Protein AF-A0A383ERH7-F1 (afdb_monomer_lite)

Sequence (74 aa):
VTVAPNKASSESNSNNLKKDDFPKTAPAAYPVFFRSYSRKTTSGKRESWSEVGERNLSGLKELGKLSEEELILM

Structure (mmCIF, N/CA/C/O backbone):
data_AF-A0A383ERH7-F1
#
_entry.id   AF-A0A383ERH7-F1
#
loop_
_atom_site.group_PDB
_atom_site.id
_atom_site.type_symbol
_atom_site.label_atom_id
_atom_site.label_alt_id
_atom_site.label_comp_id
_atom_site.label_asym_id
_atom_site.label_entity_id
_atom_site.label_seq_id
_atom_site.pdbx_PDB_ins_code
_atom_site.Cartn_x
_atom_site.Cartn_y
_atom_site.Cartn_z
_atom_site.occupancy
_atom_site.B_iso_or_equiv
_atom_site.auth_seq_id
_atom_site.auth_comp_id
_atom_site.auth_asym_id
_atom_site.auth_atom_id
_atom_site.pdbx_PDB_model_num
ATOM 1 N N . VAL A 1 1 ? 17.686 2.679 -24.349 1.00 44.16 1 VAL A N 1
ATOM 2 C CA . VAL A 1 1 ? 16.433 2.298 -23.655 1.00 44.16 1 VAL A CA 1
ATOM 3 C C . VAL A 1 1 ? 16.777 1.184 -22.683 1.00 44.16 1 VAL A C 1
ATOM 5 O O . VAL A 1 1 ? 17.170 0.115 -23.126 1.00 44.16 1 VA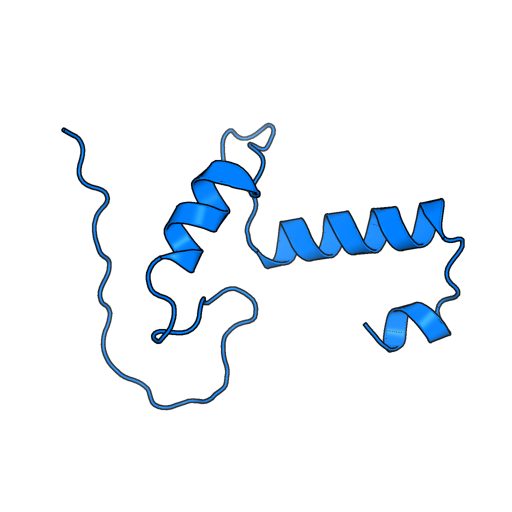L A O 1
ATOM 8 N N . THR A 1 2 ? 16.783 1.455 -21.380 1.00 34.62 2 THR A N 1
ATOM 9 C CA . THR A 1 2 ? 17.140 0.468 -20.350 1.00 34.62 2 THR A CA 1
ATOM 10 C C . THR A 1 2 ? 15.951 -0.461 -20.110 1.00 34.62 2 THR A C 1
ATOM 12 O O . THR A 1 2 ? 14.973 -0.095 -19.465 1.00 34.62 2 THR A O 1
ATOM 15 N N . VAL A 1 3 ? 16.008 -1.655 -20.699 1.00 38.75 3 VAL A N 1
ATOM 16 C CA . VAL A 1 3 ? 15.004 -2.711 -20.525 1.00 38.75 3 VAL A CA 1
ATOM 17 C C . VAL A 1 3 ? 15.227 -3.358 -19.157 1.00 38.75 3 VAL A C 1
ATOM 19 O O . VAL A 1 3 ? 16.318 -3.848 -18.874 1.00 38.75 3 VAL A O 1
ATOM 22 N N . ALA A 1 4 ? 14.215 -3.323 -18.287 1.00 37.44 4 ALA A N 1
ATOM 23 C CA . ALA A 1 4 ? 14.244 -4.047 -17.019 1.00 37.44 4 ALA A CA 1
ATOM 24 C C . ALA A 1 4 ? 14.326 -5.563 -17.292 1.00 37.44 4 ALA A C 1
ATOM 26 O O . ALA A 1 4 ? 13.630 -6.048 -18.188 1.00 37.44 4 ALA A O 1
ATOM 27 N N . PRO A 1 5 ? 15.156 -6.329 -16.562 1.00 42.56 5 PRO A N 1
ATOM 28 C CA . PRO A 1 5 ? 15.296 -7.753 -16.815 1.00 42.56 5 PRO A CA 1
ATOM 29 C C . PRO A 1 5 ? 14.023 -8.475 -16.366 1.00 42.56 5 PRO A C 1
ATOM 31 O O . PRO A 1 5 ? 13.688 -8.501 -15.181 1.00 42.56 5 PRO A O 1
ATOM 34 N N . ASN A 1 6 ? 13.318 -9.082 -17.322 1.00 48.44 6 ASN A N 1
ATOM 35 C CA . ASN A 1 6 ? 12.254 -10.042 -17.053 1.00 48.44 6 ASN A CA 1
ATOM 36 C C . ASN A 1 6 ? 12.881 -11.280 -16.402 1.00 48.44 6 ASN A C 1
ATOM 38 O O . ASN A 1 6 ? 13.345 -12.186 -17.093 1.00 48.44 6 ASN A O 1
ATOM 42 N N . LYS A 1 7 ? 12.920 -11.325 -15.067 1.00 48.78 7 LYS A N 1
ATOM 43 C CA . LYS A 1 7 ? 13.284 -12.540 -14.334 1.00 48.78 7 LYS A CA 1
ATOM 44 C C . LYS A 1 7 ? 12.113 -13.523 -14.408 1.00 48.78 7 LYS A C 1
ATOM 46 O O . LYS A 1 7 ? 11.295 -13.611 -13.501 1.00 48.78 7 LYS A O 1
ATOM 51 N N . ALA A 1 8 ? 12.034 -14.249 -15.518 1.00 54.19 8 ALA A N 1
ATOM 52 C CA . ALA A 1 8 ? 11.261 -15.475 -15.604 1.00 54.19 8 ALA A CA 1
ATOM 53 C C . ALA A 1 8 ? 12.035 -16.571 -14.857 1.00 54.19 8 ALA A C 1
ATOM 55 O O . ALA A 1 8 ? 13.037 -17.078 -15.354 1.00 54.19 8 ALA A O 1
ATOM 56 N N . SER A 1 9 ? 11.603 -16.914 -13.644 1.00 44.84 9 SER A N 1
ATOM 57 C CA . SER A 1 9 ? 12.060 -18.120 -12.945 1.00 44.84 9 SER A CA 1
ATOM 58 C C . SER A 1 9 ? 10.902 -19.109 -12.809 1.00 44.84 9 SER A C 1
ATOM 60 O O . SER A 1 9 ? 9.939 -18.864 -12.086 1.00 44.84 9 SER A O 1
ATOM 62 N N . SER A 1 10 ? 11.024 -20.165 -13.617 1.00 42.88 10 SER A N 1
ATOM 63 C CA . SER A 1 10 ? 10.534 -21.548 -13.510 1.00 42.88 10 SER A CA 1
ATOM 64 C C . SER A 1 10 ? 9.522 -21.916 -12.411 1.00 42.88 10 SER A C 1
ATOM 66 O O . SER A 1 10 ? 9.785 -21.802 -11.219 1.00 42.88 10 SER A O 1
ATOM 68 N N . GLU A 1 11 ? 8.390 -22.440 -12.888 1.00 50.53 11 GLU A N 1
ATOM 69 C CA . GLU A 1 11 ? 7.489 -23.460 -12.323 1.00 50.53 11 GLU A CA 1
ATOM 70 C C . GLU A 1 11 ? 7.720 -23.955 -10.882 1.00 50.53 11 GLU A C 1
ATOM 72 O O . GLU A 1 11 ? 8.663 -24.678 -10.576 1.00 50.53 11 GLU A O 1
ATOM 77 N N . SER A 1 12 ? 6.742 -23.672 -10.018 1.00 38.53 12 SER A N 1
ATOM 78 C CA . SER A 1 12 ? 6.309 -24.542 -8.919 1.00 38.53 12 SER A CA 1
ATOM 79 C C . SER A 1 12 ? 4.847 -24.213 -8.621 1.00 38.53 12 SER A C 1
ATOM 81 O O . SER A 1 12 ? 4.497 -23.063 -8.354 1.00 38.53 12 SER A O 1
ATOM 83 N N . ASN A 1 13 ? 3.983 -25.213 -8.774 1.00 45.22 13 ASN A N 1
ATOM 84 C CA . ASN A 1 13 ? 2.532 -25.120 -8.659 1.00 45.22 13 ASN A CA 1
ATOM 85 C C . ASN A 1 13 ? 2.120 -25.177 -7.179 1.00 45.22 13 ASN A C 1
ATOM 87 O O . ASN A 1 13 ? 1.522 -26.145 -6.718 1.00 45.22 13 ASN A O 1
ATOM 91 N N . SER A 1 14 ? 2.509 -24.154 -6.422 1.00 42.25 14 SER A N 1
ATOM 92 C CA . SER A 1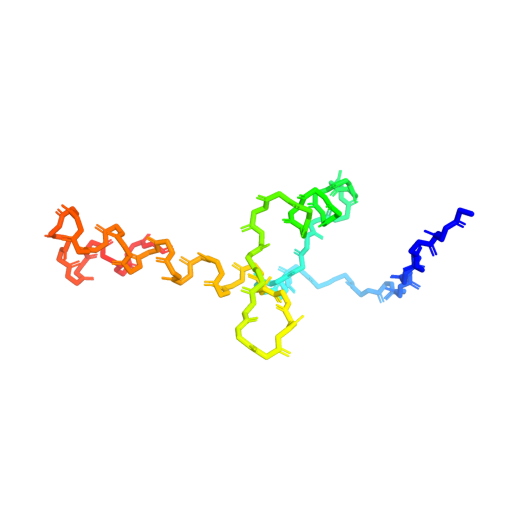 14 ? 2.162 -24.009 -5.012 1.00 42.25 14 SER A CA 1
ATOM 93 C C . SER A 1 14 ? 1.347 -22.732 -4.876 1.00 42.25 14 SER A C 1
ATOM 95 O O . SER A 1 14 ? 1.897 -21.642 -5.004 1.00 42.25 14 SER A O 1
ATOM 97 N N . ASN A 1 15 ? 0.049 -22.853 -4.584 1.00 44.41 15 ASN A N 1
ATOM 98 C CA . ASN A 1 15 ? -0.879 -21.741 -4.306 1.00 44.41 15 ASN A CA 1
ATOM 99 C C . ASN A 1 15 ? -0.518 -20.918 -3.050 1.00 44.41 15 ASN A C 1
ATOM 101 O O . ASN A 1 15 ? -1.348 -20.197 -2.508 1.00 44.41 15 ASN A O 1
ATOM 105 N N . ASN A 1 16 ? 0.723 -21.006 -2.583 1.00 45.19 16 ASN A N 1
ATOM 106 C CA . ASN A 1 16 ? 1.279 -20.114 -1.592 1.00 45.19 16 ASN A CA 1
ATOM 107 C C . ASN A 1 16 ? 1.913 -18.948 -2.354 1.00 45.19 16 ASN A C 1
ATOM 109 O O . ASN A 1 16 ? 3.130 -18.910 -2.553 1.00 45.19 16 ASN A O 1
ATOM 113 N N . LEU A 1 17 ? 1.067 -18.038 -2.855 1.00 48.47 17 LEU A N 1
ATOM 114 C CA . LEU A 1 17 ? 1.524 -16.704 -3.232 1.00 48.47 17 LEU A CA 1
ATOM 115 C C . LEU A 1 17 ? 2.255 -16.184 -1.997 1.00 48.47 17 LEU A C 1
ATOM 117 O O . LEU A 1 17 ? 1.622 -15.879 -0.985 1.00 48.47 17 LEU A O 1
ATOM 121 N N . LYS A 1 18 ? 3.593 -16.139 -2.040 1.00 55.19 18 LYS A N 1
ATOM 122 C CA . LYS A 1 18 ? 4.330 -15.341 -1.063 1.00 55.19 18 LYS A CA 1
ATOM 123 C C . LYS A 1 18 ? 3.646 -13.982 -1.074 1.00 55.19 18 LYS A C 1
ATOM 125 O O . LYS A 1 18 ? 3.312 -13.505 -2.156 1.00 55.19 18 LYS A O 1
ATOM 130 N N . LYS A 1 19 ? 3.408 -13.392 0.099 1.00 54.97 19 LYS A N 1
ATOM 131 C CA . LYS A 1 19 ? 2.611 -12.164 0.300 1.00 54.97 19 LYS A CA 1
ATOM 132 C C . LYS A 1 19 ? 3.036 -10.974 -0.595 1.00 54.97 19 LYS A C 1
ATOM 134 O O . LYS A 1 19 ? 2.361 -9.954 -0.611 1.00 54.97 19 LYS A O 1
ATOM 139 N N . ASP A 1 20 ? 4.126 -11.131 -1.345 1.00 58.25 20 ASP A N 1
ATOM 140 C CA . ASP A 1 20 ? 4.809 -10.159 -2.184 1.00 58.25 20 ASP A CA 1
ATOM 141 C C . ASP A 1 20 ? 4.840 -10.497 -3.692 1.00 58.25 20 ASP A C 1
ATOM 143 O O . ASP A 1 20 ? 5.356 -9.691 -4.468 1.00 58.25 20 ASP A O 1
ATOM 147 N N . ASP A 1 21 ? 4.311 -11.648 -4.134 1.00 69.31 21 ASP A N 1
ATOM 148 C CA . ASP A 1 21 ? 4.329 -12.039 -5.551 1.00 69.31 21 ASP A CA 1
ATOM 149 C C . ASP A 1 21 ? 3.000 -11.726 -6.252 1.00 69.31 21 ASP A C 1
ATOM 151 O O . ASP A 1 21 ? 1.920 -12.174 -5.864 1.00 69.31 21 ASP A O 1
ATOM 155 N N . PHE A 1 22 ? 3.092 -10.962 -7.340 1.00 80.06 22 PHE A N 1
ATOM 156 C CA . PHE A 1 22 ? 1.952 -10.638 -8.191 1.00 80.06 22 PHE A CA 1
ATOM 157 C C . PHE A 1 22 ? 1.513 -11.875 -8.987 1.00 80.06 22 PHE A C 1
ATOM 159 O O . PHE A 1 22 ? 2.361 -12.651 -9.442 1.00 80.06 22 PHE A O 1
ATOM 166 N N . PRO A 1 23 ? 0.201 -12.065 -9.218 1.00 82.75 23 PRO A N 1
ATOM 167 C CA . PRO A 1 23 ? -0.279 -13.228 -9.948 1.00 82.75 23 PRO A CA 1
ATOM 168 C C . PRO A 1 23 ? 0.233 -13.215 -11.392 1.00 82.75 23 PRO A C 1
ATOM 170 O O . PRO A 1 23 ? 0.229 -12.182 -12.065 1.00 82.75 23 PRO A O 1
ATOM 173 N N . LYS A 1 24 ? 0.615 -14.392 -11.906 1.00 81.62 24 LYS A N 1
ATOM 174 C CA . LYS A 1 24 ? 1.110 -14.561 -13.289 1.00 81.62 24 LYS A CA 1
ATOM 175 C C . LYS A 1 24 ? 0.103 -14.102 -14.347 1.00 81.62 24 LYS A C 1
ATOM 177 O O . LYS A 1 24 ? 0.499 -13.697 -15.434 1.00 81.62 24 LYS A O 1
ATOM 182 N N . THR A 1 25 ? -1.188 -14.152 -14.024 1.00 87.44 25 THR A N 1
ATOM 183 C CA . THR A 1 25 ? -2.284 -13.677 -14.879 1.00 87.44 25 THR A CA 1
ATOM 184 C C . THR A 1 25 ? -2.341 -12.150 -14.999 1.00 87.44 25 THR A C 1
ATOM 186 O O . THR A 1 25 ? -3.003 -11.648 -15.902 1.00 87.44 25 THR A O 1
ATOM 189 N N . ALA A 1 26 ? -1.625 -11.402 -14.148 1.00 84.06 26 ALA A N 1
ATOM 190 C CA . ALA A 1 26 ? -1.543 -9.941 -14.178 1.00 84.06 26 ALA A CA 1
ATOM 191 C C . ALA A 1 26 ? -0.081 -9.455 -14.310 1.00 84.06 26 ALA A C 1
ATOM 193 O O . ALA A 1 26 ? 0.445 -8.787 -13.414 1.00 84.06 26 ALA A O 1
ATOM 194 N N . PRO A 1 27 ? 0.595 -9.729 -15.442 1.00 83.88 27 PRO A N 1
ATOM 195 C CA . PRO A 1 27 ? 2.023 -9.439 -15.615 1.00 83.88 27 PRO A CA 1
ATOM 196 C C . PRO A 1 27 ? 2.363 -7.941 -15.547 1.00 83.88 27 PRO A C 1
ATOM 198 O O . PRO A 1 27 ? 3.488 -7.569 -15.220 1.00 83.88 27 PRO A O 1
ATOM 201 N N . ALA A 1 28 ? 1.393 -7.062 -15.821 1.00 90.62 28 ALA A N 1
ATOM 202 C CA . ALA A 1 28 ? 1.575 -5.616 -15.728 1.00 90.62 28 ALA A CA 1
ATOM 203 C C . ALA A 1 28 ? 1.507 -5.074 -14.285 1.00 90.62 28 ALA A C 1
ATOM 205 O O . ALA A 1 28 ? 1.936 -3.946 -14.046 1.00 90.62 28 ALA A O 1
ATOM 206 N N . ALA A 1 29 ? 0.998 -5.845 -13.317 1.00 89.31 29 ALA A N 1
ATOM 207 C CA . ALA A 1 29 ? 0.781 -5.352 -11.958 1.00 89.31 29 ALA A CA 1
ATOM 208 C C . ALA A 1 29 ? 2.101 -5.039 -11.234 1.00 89.31 29 ALA A C 1
ATOM 210 O O . ALA A 1 29 ? 2.226 -3.969 -10.641 1.00 89.31 29 ALA A O 1
ATOM 211 N N . TYR A 1 30 ? 3.116 -5.901 -11.375 1.00 90.31 30 TYR A N 1
ATOM 212 C CA . TYR A 1 30 ? 4.443 -5.696 -10.781 1.00 90.31 30 TYR A CA 1
ATOM 213 C C . TYR A 1 30 ? 5.094 -4.369 -11.224 1.00 90.31 30 TYR A C 1
ATOM 215 O O . TYR A 1 30 ? 5.395 -3.529 -10.370 1.00 90.31 30 TYR A O 1
ATOM 223 N N . PRO A 1 31 ? 5.290 -4.094 -12.533 1.00 92.81 31 PRO A N 1
ATOM 224 C CA . PRO A 1 31 ? 5.918 -2.842 -12.952 1.00 92.81 31 PRO A CA 1
ATOM 225 C C . PRO A 1 31 ? 5.063 -1.605 -12.641 1.00 92.81 31 PRO A C 1
ATOM 227 O O . PRO A 1 31 ? 5.616 -0.553 -12.312 1.00 92.81 31 PRO A O 1
ATOM 230 N N . VAL A 1 32 ? 3.728 -1.702 -12.704 1.00 95.19 32 VAL A N 1
ATOM 231 C CA . VAL A 1 32 ? 2.835 -0.588 -12.335 1.00 95.19 32 VAL A CA 1
ATOM 232 C C . VAL A 1 32 ? 2.948 -0.271 -10.843 1.00 95.19 32 VAL A C 1
ATOM 234 O O . VAL A 1 32 ? 3.083 0.902 -10.484 1.00 95.19 32 VAL A O 1
ATOM 237 N N . PHE A 1 33 ? 2.974 -1.294 -9.987 1.00 94.62 33 PHE A N 1
ATOM 238 C CA . PHE A 1 33 ? 3.134 -1.135 -8.546 1.00 94.62 33 PHE A CA 1
ATOM 239 C C . PHE A 1 33 ? 4.411 -0.369 -8.191 1.00 94.62 33 PHE A C 1
ATOM 241 O O . PHE A 1 33 ? 4.349 0.681 -7.541 1.00 94.62 33 PHE A O 1
ATOM 248 N N . PHE A 1 34 ? 5.563 -0.843 -8.676 1.00 93.69 34 PHE A N 1
ATOM 249 C CA . PHE A 1 34 ? 6.848 -0.220 -8.358 1.00 93.69 34 PHE A CA 1
ATOM 250 C C . PHE A 1 34 ? 7.001 1.182 -8.946 1.00 93.69 34 PHE A C 1
ATOM 252 O O . PHE A 1 34 ? 7.760 1.991 -8.412 1.00 93.69 34 PHE A O 1
ATOM 259 N N . ARG A 1 35 ? 6.288 1.506 -10.029 1.00 95.69 35 ARG A N 1
ATOM 260 C CA . ARG A 1 35 ? 6.323 2.846 -10.620 1.00 95.69 35 ARG A CA 1
ATOM 261 C C . ARG A 1 35 ? 5.477 3.850 -9.836 1.00 95.69 35 ARG A C 1
ATOM 263 O O . ARG A 1 35 ? 5.945 4.970 -9.633 1.00 95.69 35 ARG A O 1
ATOM 270 N N . SER A 1 36 ? 4.271 3.459 -9.422 1.00 96.06 36 SER A N 1
ATOM 271 C CA . SER A 1 36 ? 3.228 4.402 -8.992 1.00 96.06 36 SER A CA 1
ATOM 272 C C . SER A 1 36 ? 2.881 4.355 -7.502 1.00 96.06 36 SER A C 1
ATOM 274 O O . SER A 1 36 ? 2.522 5.390 -6.952 1.00 96.06 36 SER A O 1
ATOM 276 N N . TYR A 1 37 ? 2.998 3.202 -6.840 1.00 95.50 37 TYR A N 1
ATOM 277 C CA . TYR A 1 37 ? 2.518 3.030 -5.460 1.00 95.50 37 TYR A CA 1
ATOM 278 C C . TYR A 1 37 ? 3.648 2.851 -4.445 1.00 95.50 37 TYR A C 1
ATOM 280 O O . TYR A 1 37 ? 3.567 3.367 -3.332 1.00 95.50 37 TYR A O 1
ATOM 288 N N . SER A 1 38 ? 4.714 2.158 -4.842 1.00 95.50 38 SER A N 1
ATOM 289 C CA . SER A 1 38 ? 5.882 1.933 -3.996 1.00 95.50 38 SER A CA 1
ATOM 290 C C . SER A 1 38 ? 6.701 3.215 -3.825 1.00 95.50 38 SER A C 1
ATOM 292 O O . SER A 1 38 ? 7.210 3.769 -4.811 1.00 95.50 38 SER A O 1
ATOM 294 N N . ARG A 1 39 ? 6.854 3.707 -2.590 1.00 96.62 39 ARG A N 1
ATOM 295 C CA . ARG A 1 39 ? 7.626 4.930 -2.312 1.00 96.62 39 ARG A CA 1
ATOM 296 C C . ARG A 1 39 ? 9.119 4.621 -2.224 1.00 96.62 39 ARG A C 1
ATOM 298 O O . ARG A 1 39 ? 9.520 3.496 -1.941 1.00 96.62 39 ARG A O 1
ATOM 305 N N . LYS A 1 40 ? 9.957 5.628 -2.488 1.00 96.69 40 LYS A N 1
ATOM 306 C CA . LYS A 1 40 ? 11.397 5.532 -2.214 1.00 96.69 40 LYS A CA 1
ATOM 307 C C . LYS A 1 40 ? 11.627 5.729 -0.720 1.00 96.69 40 LYS A C 1
ATOM 309 O O . LYS A 1 40 ? 11.158 6.716 -0.158 1.00 96.69 40 LYS A O 1
ATOM 314 N N . THR A 1 41 ? 12.353 4.811 -0.107 1.00 93.19 41 THR A N 1
ATOM 315 C CA . THR A 1 41 ? 12.787 4.909 1.283 1.00 93.19 41 THR A CA 1
ATOM 316 C C . THR A 1 41 ? 14.025 5.799 1.391 1.00 93.19 41 THR A C 1
ATOM 318 O O . THR A 1 41 ? 14.680 6.124 0.396 1.00 93.19 41 THR A O 1
ATOM 321 N N . THR A 1 42 ? 14.388 6.170 2.618 1.00 93.56 42 THR A N 1
ATOM 322 C CA . THR A 1 42 ? 15.603 6.951 2.909 1.00 93.56 42 THR A CA 1
ATOM 323 C C . THR A 1 42 ? 16.889 6.235 2.488 1.00 93.56 42 THR A C 1
ATOM 325 O O . THR A 1 42 ? 17.868 6.892 2.152 1.00 93.56 42 THR A O 1
ATOM 328 N N . SER A 1 43 ? 16.881 4.899 2.425 1.00 92.88 43 SER A N 1
ATOM 329 C CA . SER A 1 43 ? 17.998 4.087 1.925 1.00 92.88 43 SER A CA 1
ATO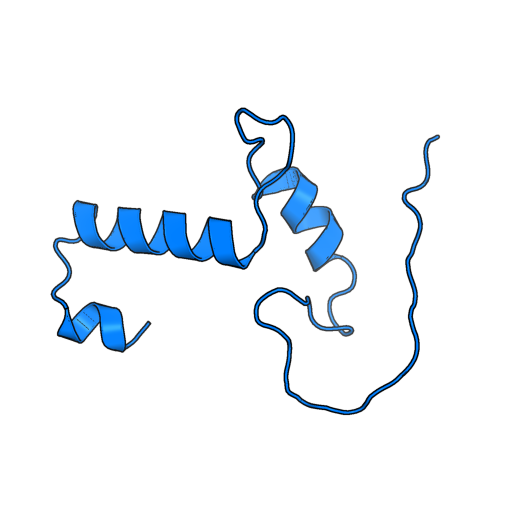M 330 C C . SER A 1 43 ? 18.072 4.009 0.393 1.00 92.88 43 SER A C 1
ATOM 332 O O . SER A 1 43 ? 18.922 3.304 -0.149 1.00 92.88 43 SER A O 1
ATOM 334 N N . GLY A 1 44 ? 17.178 4.699 -0.324 1.00 91.69 44 GLY A N 1
ATOM 335 C CA . GLY A 1 44 ? 17.125 4.717 -1.787 1.00 91.69 44 GLY A CA 1
ATOM 336 C C . GLY A 1 44 ? 16.475 3.480 -2.416 1.00 91.69 44 GLY A C 1
ATOM 337 O O . GLY A 1 44 ? 16.319 3.431 -3.639 1.00 91.69 44 GLY A O 1
ATOM 338 N N . LYS A 1 45 ? 16.058 2.498 -1.604 1.00 93.69 45 LYS A N 1
ATOM 339 C CA . LYS A 1 45 ? 15.251 1.354 -2.048 1.00 93.69 45 LYS A CA 1
ATOM 340 C C . LYS A 1 45 ? 13.790 1.769 -2.230 1.00 93.69 45 LYS A C 1
ATOM 342 O O . LYS A 1 45 ? 13.385 2.863 -1.849 1.00 93.69 45 LYS A O 1
ATOM 347 N N . ARG A 1 46 ? 13.000 0.906 -2.862 1.00 94.81 46 ARG A N 1
ATOM 348 C CA . ARG A 1 46 ? 11.556 1.087 -3.021 1.00 94.81 46 ARG A CA 1
ATOM 349 C C . ARG A 1 46 ? 10.818 0.106 -2.115 1.00 94.81 46 ARG A C 1
ATOM 351 O O . ARG A 1 46 ? 11.290 -1.019 -1.980 1.00 94.81 46 ARG A O 1
ATOM 358 N N . GLU A 1 47 ? 9.706 0.541 -1.529 1.00 95.06 47 GLU A N 1
ATOM 359 C CA . GLU A 1 47 ? 8.861 -0.295 -0.663 1.00 95.06 47 GLU A CA 1
ATOM 360 C C . GLU A 1 47 ? 8.372 -1.564 -1.395 1.00 95.06 47 GLU A C 1
ATOM 362 O O . GLU A 1 47 ? 8.001 -1.502 -2.575 1.00 95.06 47 GLU A O 1
ATOM 367 N N . SER A 1 48 ? 8.330 -2.703 -0.707 1.00 91.81 48 SER A N 1
ATOM 368 C CA . SER A 1 48 ? 7.651 -3.921 -1.162 1.00 91.81 48 SER A CA 1
ATOM 369 C C . SER A 1 48 ? 6.122 -3.772 -1.103 1.00 91.81 48 SER A C 1
ATOM 371 O O . SER A 1 48 ? 5.586 -2.809 -0.551 1.00 91.81 48 SER A O 1
ATOM 373 N N . TRP A 1 49 ? 5.394 -4.741 -1.669 1.00 90.25 49 TRP A N 1
ATOM 374 C CA . TRP A 1 49 ? 3.934 -4.794 -1.547 1.00 90.25 49 TRP A CA 1
ATOM 375 C C . TRP A 1 49 ? 3.484 -4.906 -0.082 1.00 90.25 49 TRP A C 1
ATOM 377 O O . TRP A 1 49 ? 2.613 -4.145 0.342 1.00 90.25 49 TRP A O 1
ATOM 387 N N . SER A 1 50 ? 4.114 -5.793 0.698 1.00 89.69 50 SER A N 1
ATOM 388 C CA . SER A 1 50 ? 3.873 -5.930 2.142 1.00 89.69 50 SER A CA 1
ATOM 389 C C . SER A 1 50 ? 4.116 -4.632 2.911 1.00 89.69 50 SER A C 1
ATOM 391 O O . SER A 1 50 ? 3.230 -4.206 3.647 1.00 89.69 50 SER A O 1
ATOM 393 N N . GLU A 1 51 ? 5.243 -3.952 2.679 1.00 92.69 51 GLU A N 1
ATOM 394 C CA . GLU A 1 51 ? 5.577 -2.683 3.344 1.00 92.69 51 GLU A CA 1
ATOM 395 C C . GLU A 1 51 ? 4.544 -1.583 3.029 1.00 92.69 51 GLU A C 1
ATOM 397 O O . GLU A 1 51 ? 4.123 -0.839 3.918 1.00 92.69 51 GLU A O 1
ATOM 402 N N . VAL A 1 52 ? 4.068 -1.497 1.776 1.00 94.69 52 VAL A N 1
ATOM 403 C CA . VAL A 1 52 ? 2.982 -0.569 1.405 1.00 94.69 52 VAL A CA 1
ATOM 404 C C . VAL A 1 52 ? 1.675 -0.933 2.114 1.00 94.69 52 VAL A C 1
ATOM 406 O O . VAL A 1 52 ? 0.970 -0.035 2.582 1.00 94.69 52 VAL A O 1
ATOM 409 N N . GLY A 1 53 ? 1.351 -2.226 2.195 1.00 92.69 53 GLY A N 1
ATOM 410 C CA . GLY A 1 53 ? 0.170 -2.730 2.894 1.00 92.69 53 GLY A CA 1
ATOM 411 C C . GLY A 1 53 ? 0.179 -2.373 4.379 1.00 92.69 53 GLY A C 1
ATOM 412 O O . GLY A 1 53 ? -0.780 -1.778 4.865 1.00 92.69 53 GLY A O 1
ATOM 413 N N . GLU A 1 54 ? 1.282 -2.646 5.074 1.00 93.25 54 GLU A N 1
ATOM 414 C CA . GLU A 1 54 ? 1.466 -2.317 6.494 1.00 93.25 54 GLU A CA 1
ATOM 415 C C . GLU A 1 54 ? 1.350 -0.814 6.750 1.00 93.25 54 GLU A C 1
ATOM 417 O O . GLU A 1 54 ? 0.629 -0.386 7.655 1.00 93.25 54 GLU A O 1
ATOM 422 N N . ARG A 1 55 ? 1.987 0.012 5.910 1.00 95.38 55 ARG A N 1
ATOM 423 C CA . ARG A 1 55 ? 1.883 1.472 6.016 1.00 95.38 55 ARG A CA 1
ATOM 424 C C . ARG A 1 55 ? 0.443 1.957 5.850 1.00 95.38 55 ARG A C 1
ATOM 426 O O . ARG A 1 55 ? 0.016 2.856 6.573 1.00 95.38 55 ARG A O 1
ATOM 433 N N . ASN A 1 56 ? -0.295 1.401 4.891 1.00 94.94 56 ASN A N 1
ATOM 434 C CA . ASN A 1 56 ? -1.687 1.778 4.661 1.00 94.94 56 ASN A CA 1
ATOM 435 C C . ASN A 1 56 ? -2.581 1.323 5.821 1.00 94.94 56 ASN A C 1
ATOM 437 O O . ASN A 1 56 ? -3.390 2.117 6.292 1.00 94.94 56 ASN A O 1
ATOM 441 N N . LEU A 1 57 ? -2.404 0.091 6.309 1.00 94.12 57 LEU A N 1
ATOM 442 C CA . LEU A 1 57 ? -3.162 -0.444 7.440 1.00 94.12 57 LEU A CA 1
ATOM 443 C C . LEU A 1 57 ? -2.929 0.382 8.710 1.00 94.12 57 LEU A C 1
ATOM 445 O O . LEU A 1 57 ? -3.885 0.740 9.392 1.00 94.12 57 LEU A O 1
ATOM 449 N N . SER A 1 58 ? -1.678 0.761 8.981 1.00 94.88 58 SER A N 1
ATOM 450 C CA . SER A 1 58 ? -1.326 1.645 10.097 1.00 94.88 58 SER A CA 1
ATOM 451 C C . SER A 1 58 ? -2.024 3.009 9.993 1.00 94.88 58 SER A C 1
ATOM 453 O O . SER A 1 58 ? -2.648 3.466 10.950 1.00 94.88 58 SER A O 1
ATOM 455 N N . GLY A 1 59 ? -2.019 3.627 8.806 1.00 95.69 59 GLY A N 1
ATOM 456 C CA . GLY A 1 59 ? -2.722 4.895 8.585 1.00 95.69 59 GLY A CA 1
ATOM 457 C C . GLY A 1 59 ? -4.245 4.781 8.722 1.00 95.69 59 GLY A C 1
ATOM 458 O O . GLY A 1 59 ? -4.883 5.682 9.265 1.00 95.69 59 GLY A O 1
ATOM 459 N N . LEU A 1 60 ? -4.834 3.669 8.268 1.00 95.50 60 LEU A N 1
ATOM 460 C CA . LEU A 1 60 ? -6.264 3.393 8.440 1.00 95.50 60 LEU A CA 1
ATOM 461 C C . LEU A 1 60 ? -6.627 3.173 9.913 1.00 95.50 60 LEU A C 1
ATOM 463 O O . LEU A 1 60 ? -7.642 3.709 10.352 1.00 95.50 60 LEU A O 1
ATOM 467 N N . LYS A 1 61 ? -5.790 2.459 10.681 1.00 96.25 61 LYS A N 1
ATOM 468 C CA . LYS A 1 61 ? -5.948 2.301 12.136 1.00 96.25 61 LYS A CA 1
ATOM 469 C C . LYS A 1 61 ? -6.035 3.660 12.821 1.00 96.25 61 LYS A C 1
ATOM 471 O O . LYS A 1 61 ? -6.969 3.904 13.579 1.00 96.25 61 LYS A O 1
ATOM 476 N N . GLU A 1 62 ? -5.075 4.538 12.536 1.00 96.69 62 GLU A N 1
ATOM 477 C CA . GLU A 1 62 ? -4.978 5.855 13.168 1.00 96.69 62 GLU A CA 1
ATOM 478 C C . GLU A 1 62 ? -6.154 6.765 12.786 1.00 96.69 62 GLU A C 1
ATOM 480 O O . GLU A 1 62 ? -6.825 7.314 13.661 1.00 96.69 62 GLU A O 1
ATOM 485 N N . LEU A 1 63 ? -6.442 6.897 11.488 1.00 97.62 63 LEU A N 1
ATOM 486 C CA . LEU A 1 63 ? -7.473 7.814 10.999 1.00 97.62 63 LEU A CA 1
ATOM 487 C C . LEU A 1 63 ? -8.892 7.316 11.305 1.00 97.62 63 LEU A C 1
ATOM 489 O O . LEU A 1 63 ? -9.769 8.109 11.646 1.00 97.62 63 LEU A O 1
ATOM 493 N N . GLY A 1 64 ? -9.110 6.007 11.169 1.00 95.81 64 GLY A N 1
ATOM 494 C CA . GLY A 1 64 ? -10.396 5.351 11.386 1.00 95.81 64 GLY A CA 1
ATOM 495 C C . GLY A 1 64 ? -10.690 5.019 12.846 1.00 95.81 64 GLY A C 1
ATOM 496 O O . GLY A 1 64 ? -11.826 4.676 13.153 1.00 95.81 64 GLY A O 1
ATOM 497 N N . LYS A 1 65 ? -9.698 5.142 13.743 1.00 96.25 65 LYS A N 1
ATOM 498 C CA . LYS A 1 65 ? -9.779 4.707 15.149 1.00 96.25 65 LYS A CA 1
ATOM 499 C C . LYS A 1 65 ? -10.213 3.243 15.279 1.00 96.25 65 LYS A C 1
ATOM 501 O O . LYS A 1 65 ? -11.039 2.920 16.130 1.00 96.25 65 LYS A O 1
ATOM 506 N N . LEU A 1 66 ? -9.661 2.390 14.416 1.00 96.12 66 LEU A N 1
ATOM 507 C CA . LEU A 1 66 ? -10.034 0.979 14.350 1.00 96.12 66 LEU A CA 1
ATOM 508 C C . LEU A 1 66 ? -9.624 0.246 15.628 1.00 96.12 66 LEU A C 1
ATOM 510 O O . LEU A 1 66 ? -8.522 0.464 16.150 1.00 96.12 66 LEU A O 1
ATOM 514 N N . SER A 1 67 ? -10.502 -0.632 16.108 1.00 94.38 67 SER A N 1
ATOM 515 C CA . SER A 1 67 ? 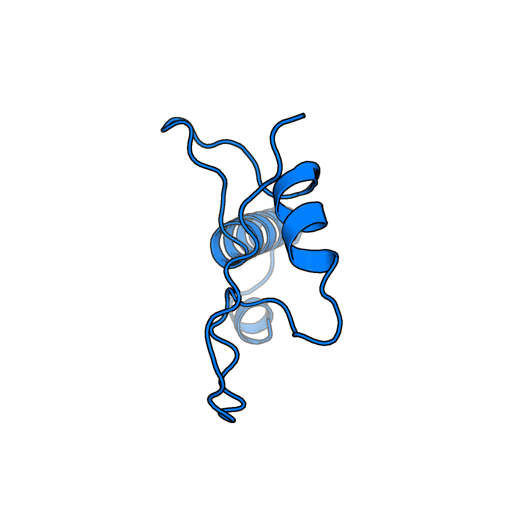-10.199 -1.522 17.225 1.00 94.38 67 SER A CA 1
ATOM 516 C C . SER A 1 67 ? -9.246 -2.642 16.795 1.00 94.38 67 SER A C 1
ATOM 518 O O . SER A 1 67 ? -8.991 -2.865 15.608 1.00 94.38 67 SER A O 1
ATOM 520 N N . GLU A 1 68 ? -8.689 -3.362 17.766 1.00 92.81 68 GLU A N 1
ATOM 521 C CA . GLU A 1 68 ? -7.803 -4.484 17.454 1.00 92.81 68 GLU A CA 1
ATOM 522 C C . GLU A 1 68 ? -8.577 -5.635 16.794 1.00 92.81 68 GLU A C 1
ATOM 524 O O . GLU A 1 68 ? -8.078 -6.279 15.876 1.00 92.81 68 GLU A O 1
ATOM 529 N N . GLU A 1 69 ? -9.834 -5.839 17.191 1.00 94.94 69 GLU A N 1
ATOM 530 C CA . GLU A 1 69 ? -10.730 -6.828 16.591 1.00 94.94 69 GLU A CA 1
ATOM 531 C C . GLU A 1 69 ? -11.016 -6.514 15.119 1.00 94.94 69 GLU A C 1
ATOM 533 O O . GLU A 1 69 ? -11.040 -7.424 14.292 1.00 94.94 69 GLU A O 1
ATOM 538 N N . GLU A 1 70 ? -11.189 -5.236 14.773 1.00 92.50 70 GLU A N 1
ATOM 539 C CA . GLU A 1 70 ? -11.389 -4.803 13.387 1.00 92.50 70 GLU A CA 1
ATOM 540 C C . GLU A 1 70 ? -10.127 -4.997 12.537 1.00 92.50 70 GLU A C 1
ATOM 542 O O . GLU A 1 70 ? -10.223 -5.350 11.362 1.00 92.50 70 GLU A O 1
ATOM 547 N N . LEU A 1 71 ? -8.940 -4.824 13.124 1.00 90.25 71 LEU A N 1
ATOM 548 C CA . LEU A 1 71 ? -7.667 -5.046 12.433 1.00 90.25 71 LEU A CA 1
ATOM 549 C C . LEU A 1 71 ? -7.372 -6.517 12.168 1.00 90.25 71 LEU A C 1
ATOM 551 O O . LEU A 1 71 ? -6.789 -6.831 11.136 1.00 90.25 71 LEU A O 1
ATOM 555 N N . ILE A 1 72 ? -7.775 -7.413 13.069 1.00 91.44 72 ILE A N 1
ATOM 556 C CA . ILE A 1 72 ? -7.582 -8.863 12.911 1.00 91.44 72 ILE A CA 1
ATOM 557 C C . ILE A 1 72 ? -8.320 -9.405 11.673 1.00 91.44 72 ILE A C 1
ATOM 559 O O . ILE A 1 72 ? -7.934 -10.439 11.130 1.00 91.44 72 ILE A O 1
ATOM 563 N N . LEU A 1 73 ? -9.373 -8.720 11.217 1.00 88.62 73 LEU A N 1
ATOM 564 C CA . LEU A 1 73 ? -10.143 -9.103 10.032 1.00 88.62 73 LEU A CA 1
ATOM 565 C C . LEU A 1 73 ? -9.501 -8.675 8.698 1.00 88.62 73 LEU A C 1
ATOM 567 O O . LEU A 1 73 ? -10.030 -9.047 7.648 1.00 88.62 73 LEU A O 1
ATOM 571 N N . MET A 1 74 ? -8.414 -7.891 8.719 1.00 78.88 74 MET A N 1
ATOM 572 C CA . MET A 1 74 ? -7.719 -7.380 7.523 1.00 78.88 74 MET A CA 1
ATOM 573 C C . MET A 1 74 ? -6.464 -8.180 7.1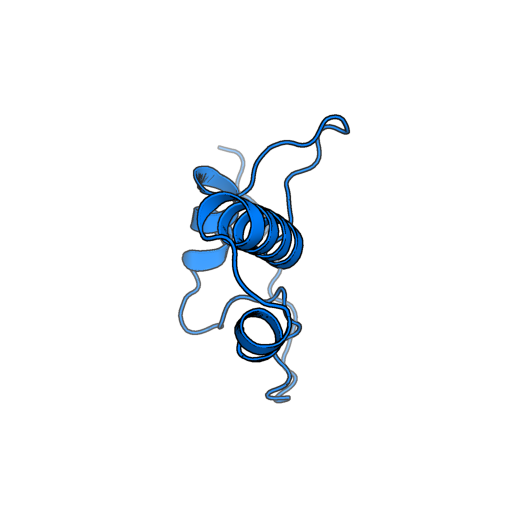70 1.00 78.88 74 MET A C 1
ATOM 575 O O . MET A 1 74 ? -6.221 -8.350 5.952 1.00 78.88 74 MET A O 1
#

Secondary structure (DSSP, 8-state):
--PPP-------------TTPPP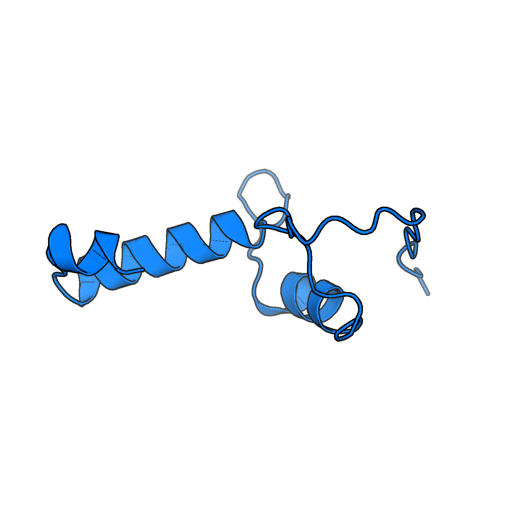TT-TTHHHHHHHHTPPBPTTS-B--HHHHHHHHHHHHHHHHT--HHHHHT-

Radius of gyration: 15.75 Å; chains: 1; bounding box: 29×33×41 Å

pLDDT: mean 79.52, std 21.17, range [34.62, 97.62]

Foldseek 3Di:
DDDDDPPDDDDDPDPCPPLQDDDPVCPVPVVCCQVPQWDQDPVRDTDTPVRSVVVVLVVCCVVVVDDPVRSVVD

Organism: NCBI:txid408172